Protein AF-A0ABD0QLS8-F1 (afdb_monomer_lite)

Foldseek 3Di:
DLVCFLVDFEDADDCPPDQAAPPPRHGADPPQWDWDAARRHNGTHTCLQFVAWFQRVHVVRDTDTHGQVSCCSRVVDRPPVVSVPPPPPPDPDPVNVVLVVLVVFFPDWAWDWDDDPPPPDDTAIWTWTQGNVHNPDIDTHHDDD

pLDDT: mean 77.24, std 15.36, range [43.47, 95.56]

Structure (mmCIF, N/CA/C/O backbone):
data_AF-A0ABD0QLS8-F1
#
_entry.id   AF-A0ABD0QLS8-F1
#
loop_
_atom_site.group_PDB
_atom_site.id
_atom_site.type_symbol
_atom_site.label_atom_id
_atom_site.label_alt_id
_atom_site.label_comp_id
_atom_site.label_asym_id
_atom_site.label_entity_id
_atom_site.label_seq_id
_atom_site.pdbx_PDB_ins_code
_atom_site.Cartn_x
_atom_site.Cartn_y
_atom_site.Cartn_z
_atom_site.occupancy
_atom_site.B_iso_or_equiv
_atom_site.auth_seq_id
_atom_site.auth_comp_id
_atom_site.auth_asym_id
_atom_site.auth_atom_id
_atom_site.pdbx_PDB_model_num
ATOM 1 N N . ASN A 1 1 ? -6.078 -0.208 -13.568 1.00 48.59 1 ASN A N 1
ATOM 2 C CA . ASN A 1 1 ? -5.404 -0.975 -14.639 1.00 48.59 1 ASN A CA 1
ATOM 3 C C . ASN A 1 1 ? -4.054 -1.492 -14.182 1.00 48.59 1 ASN A C 1
ATOM 5 O O . ASN A 1 1 ? -3.124 -0.711 -14.052 1.00 48.59 1 ASN A O 1
ATOM 9 N N . CYS A 1 2 ? -3.952 -2.801 -13.942 1.00 51.22 2 CYS A N 1
ATOM 10 C CA . CYS A 1 2 ? -2.703 -3.487 -13.583 1.00 51.22 2 CYS A CA 1
ATOM 11 C C . CYS A 1 2 ? -1.704 -3.563 -14.769 1.00 51.22 2 CYS A C 1
ATOM 13 O O . CYS A 1 2 ? -0.502 -3.694 -14.575 1.00 51.22 2 CYS A O 1
ATOM 15 N N . THR A 1 3 ? -2.194 -3.402 -16.005 1.00 57.97 3 THR A N 1
ATOM 16 C CA . THR A 1 3 ? -1.476 -3.645 -17.273 1.00 57.97 3 THR A CA 1
ATOM 17 C C . THR A 1 3 ? -0.368 -2.635 -17.624 1.00 57.97 3 THR A C 1
ATOM 19 O O . THR A 1 3 ? 0.498 -2.934 -18.451 1.00 57.97 3 THR A O 1
ATOM 22 N N . GLU A 1 4 ? -0.366 -1.464 -16.978 1.00 76.69 4 GLU A N 1
ATOM 23 C CA . GLU A 1 4 ? 0.562 -0.346 -17.250 1.00 76.69 4 GLU A CA 1
ATOM 24 C C . GLU A 1 4 ? 1.631 -0.152 -16.159 1.00 76.69 4 GLU A C 1
ATOM 26 O O . GLU A 1 4 ? 2.453 0.767 -16.233 1.00 76.69 4 GLU A O 1
ATOM 31 N N . LEU A 1 5 ? 1.636 -1.002 -15.128 1.00 84.94 5 LEU A N 1
ATOM 32 C CA . LEU A 1 5 ? 2.524 -0.840 -13.983 1.00 84.94 5 LEU A CA 1
ATOM 33 C C . LEU A 1 5 ? 3.997 -0.909 -14.419 1.00 84.94 5 LEU A C 1
ATOM 35 O O . LEU A 1 5 ? 4.422 -1.850 -15.081 1.00 84.94 5 LEU A O 1
ATOM 39 N N . GLY A 1 6 ? 4.779 0.118 -14.080 1.00 82.06 6 GLY A N 1
ATOM 40 C CA . GLY A 1 6 ? 6.190 0.219 -14.468 1.00 82.06 6 GLY A CA 1
ATOM 41 C C . GLY A 1 6 ? 6.450 0.586 -15.935 1.00 82.06 6 GLY A C 1
ATOM 42 O O . GLY A 1 6 ? 7.597 0.882 -16.265 1.00 82.06 6 GLY A O 1
ATOM 43 N N . LYS A 1 7 ? 5.425 0.660 -16.796 1.00 85.44 7 LYS A N 1
ATOM 44 C CA . LYS A 1 7 ? 5.539 1.128 -18.194 1.00 85.44 7 LYS A CA 1
ATOM 45 C C . LYS A 1 7 ? 5.302 2.627 -18.356 1.00 85.44 7 LYS A C 1
ATOM 47 O O . LYS A 1 7 ? 5.755 3.208 -19.337 1.00 85.44 7 LYS A O 1
ATOM 52 N N . ARG A 1 8 ? 4.629 3.263 -17.393 1.00 87.00 8 ARG A N 1
ATOM 53 C CA . ARG A 1 8 ? 4.405 4.716 -17.332 1.00 87.00 8 ARG A CA 1
ATOM 54 C C . ARG A 1 8 ? 4.568 5.229 -15.905 1.00 87.00 8 ARG A C 1
ATOM 56 O O . ARG A 1 8 ? 4.332 4.490 -14.949 1.00 87.00 8 ARG A O 1
ATOM 63 N N . ALA A 1 9 ? 4.953 6.497 -15.770 1.00 85.56 9 ALA A N 1
ATOM 64 C CA . ALA A 1 9 ? 5.012 7.154 -14.471 1.00 85.56 9 ALA A CA 1
ATOM 65 C C . ALA A 1 9 ? 3.589 7.337 -13.909 1.00 85.56 9 ALA A C 1
ATOM 67 O O . ALA A 1 9 ? 2.731 7.870 -14.617 1.00 85.56 9 ALA A O 1
ATOM 68 N N . PRO A 1 10 ? 3.314 6.928 -12.658 1.00 86.50 10 PRO A N 1
ATOM 69 C CA . PRO A 1 10 ? 2.027 7.190 -12.030 1.00 86.50 10 PRO A CA 1
ATOM 70 C C . PRO A 1 10 ? 1.902 8.673 -11.673 1.00 86.50 10 PRO A C 1
ATOM 72 O O . PRO A 1 10 ? 2.896 9.327 -11.345 1.00 86.50 10 PRO A O 1
ATOM 75 N N . THR A 1 11 ? 0.675 9.190 -11.648 1.00 79.19 11 THR A N 1
ATOM 76 C CA . THR A 1 11 ? 0.393 10.486 -11.023 1.00 79.19 11 THR A CA 1
ATOM 77 C C . THR A 1 11 ? 0.637 10.358 -9.515 1.00 79.19 11 THR A C 1
ATOM 79 O O . THR A 1 11 ? -0.031 9.549 -8.867 1.00 79.19 11 THR A O 1
ATOM 82 N N . PRO A 1 12 ? 1.594 11.098 -8.924 1.00 70.00 12 PRO A N 1
ATOM 83 C CA . PRO A 1 12 ? 1.874 10.979 -7.499 1.00 70.00 12 PRO A CA 1
ATOM 84 C C . PRO A 1 12 ? 0.672 11.427 -6.665 1.00 70.00 12 PRO A C 1
ATOM 86 O O . PRO A 1 12 ? 0.123 12.508 -6.891 1.00 70.00 12 PRO A O 1
ATOM 89 N N . ILE A 1 13 ? 0.291 10.624 -5.671 1.00 77.06 13 ILE A N 1
ATOM 90 C CA . ILE A 1 13 ? -0.723 11.030 -4.695 1.00 77.06 13 ILE A CA 1
ATOM 91 C C . ILE A 1 13 ? -0.101 12.083 -3.769 1.00 77.06 13 ILE A C 1
ATOM 93 O O . ILE A 1 13 ? 1.020 11.918 -3.272 1.00 77.06 13 ILE A O 1
ATOM 97 N N . ARG A 1 14 ? -0.824 13.187 -3.547 1.00 74.00 14 ARG A N 1
ATOM 98 C CA . ARG A 1 14 ? -0.372 14.295 -2.695 1.00 74.00 14 ARG A CA 1
ATOM 99 C C . ARG A 1 14 ? -0.237 13.814 -1.246 1.00 74.00 14 ARG A C 1
ATOM 101 O O . ARG A 1 14 ? -1.205 13.380 -0.637 1.00 74.00 14 ARG A O 1
ATOM 108 N N . GLU A 1 15 ? 0.963 13.918 -0.675 1.00 66.56 15 GLU A N 1
ATOM 109 C CA . GLU A 1 15 ? 1.272 13.347 0.649 1.00 66.56 15 GLU A CA 1
ATOM 110 C C . GLU A 1 15 ? 0.562 14.022 1.823 1.00 66.56 15 GLU A C 1
ATOM 112 O O . GLU A 1 15 ? 0.358 13.381 2.853 1.00 66.56 15 GLU A O 1
ATOM 117 N N . LYS A 1 16 ? 0.235 15.315 1.702 1.00 63.06 16 LYS A N 1
ATOM 118 C CA . LYS A 1 16 ? -0.212 16.139 2.838 1.00 63.06 16 LYS A CA 1
ATOM 119 C C . LYS A 1 16 ? -1.547 15.677 3.429 1.00 63.06 16 LYS A C 1
ATOM 121 O O . LYS A 1 16 ? -1.777 15.890 4.612 1.00 63.06 16 LYS A O 1
ATOM 126 N N . GLU A 1 17 ? -2.372 15.002 2.636 1.00 67.56 17 GLU A N 1
ATOM 127 C CA . GLU A 1 17 ? -3.676 14.470 3.051 1.00 67.56 17 GLU A CA 1
ATOM 128 C C . GLU A 1 17 ? -3.598 12.999 3.491 1.00 67.56 17 GLU A C 1
ATOM 130 O O . GLU A 1 17 ? -4.531 12.476 4.096 1.00 67.56 17 GLU A O 1
ATOM 135 N N . VAL A 1 18 ? -2.472 12.317 3.240 1.00 80.44 18 VAL A N 1
ATOM 136 C CA . VAL A 1 18 ? -2.333 10.890 3.540 1.00 80.44 18 VAL A CA 1
ATOM 137 C C . VAL A 1 18 ? -1.750 10.696 4.940 1.00 80.44 18 VAL A C 1
ATOM 139 O O . VAL A 1 18 ? -0.553 10.879 5.200 1.00 80.44 18 VAL A O 1
ATOM 142 N N . THR A 1 19 ? -2.623 10.320 5.870 1.00 85.94 19 THR A N 1
ATOM 143 C CA . THR A 1 19 ? -2.297 10.098 7.287 1.00 85.94 19 THR A CA 1
ATOM 144 C C . THR A 1 19 ? -1.896 8.655 7.591 1.00 85.94 19 THR A C 1
ATOM 146 O O . THR A 1 19 ? -1.127 8.427 8.525 1.00 85.94 19 THR A O 1
ATOM 149 N N . LEU A 1 20 ? -2.339 7.694 6.774 1.00 86.44 20 LEU A N 1
ATOM 150 C CA . LEU A 1 20 ? -2.100 6.260 6.952 1.00 86.44 20 LEU A CA 1
ATOM 151 C C . LEU A 1 20 ? -1.298 5.671 5.791 1.00 86.44 20 LEU A C 1
ATOM 153 O O . LEU A 1 20 ? -1.457 6.068 4.637 1.00 86.44 20 LEU A O 1
ATOM 157 N N . CYS A 1 21 ? -0.461 4.677 6.083 1.00 86.75 21 CYS A N 1
ATOM 158 C CA . CYS A 1 21 ? 0.194 3.883 5.053 1.00 86.75 21 CYS A CA 1
ATOM 159 C C . CYS A 1 21 ? -0.858 3.169 4.199 1.00 86.75 21 CYS A C 1
ATOM 161 O O . CYS A 1 21 ? -1.593 2.327 4.704 1.00 86.75 21 CYS A O 1
ATOM 163 N N . MET A 1 22 ? -0.856 3.401 2.886 1.00 87.12 22 MET A N 1
ATOM 164 C CA . MET A 1 22 ? -1.815 2.791 1.952 1.00 87.12 22 MET A CA 1
ATOM 165 C C . MET A 1 22 ? -1.604 1.274 1.742 1.00 87.12 22 MET A C 1
ATOM 167 O O . MET A 1 22 ? -2.213 0.681 0.856 1.00 87.12 22 MET A O 1
ATOM 171 N N . LYS A 1 23 ? -0.721 0.644 2.534 1.00 87.12 23 LYS A N 1
ATOM 172 C CA . LYS A 1 23 ? -0.499 -0.809 2.583 1.00 87.12 23 LYS A CA 1
ATOM 173 C C . LYS A 1 23 ? -0.850 -1.416 3.933 1.00 87.12 23 LYS A C 1
ATOM 175 O O . LYS A 1 23 ? -1.772 -2.214 4.002 1.00 87.12 23 LYS A O 1
ATOM 180 N N . C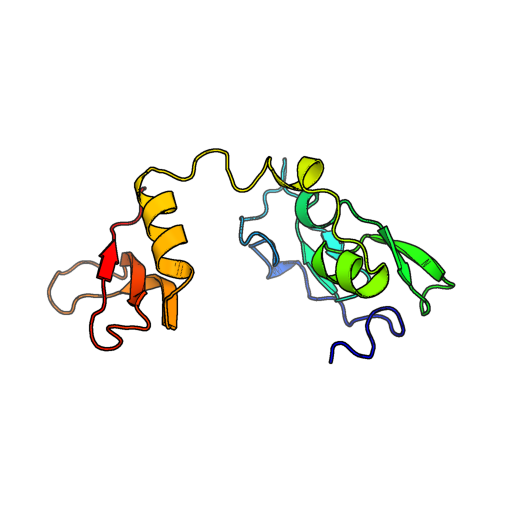YS A 1 24 ? -0.148 -1.042 5.000 1.00 83.00 24 CYS A N 1
ATOM 181 C CA . CYS A 1 24 ? -0.406 -1.607 6.328 1.00 83.00 24 CYS A CA 1
ATOM 182 C C . CYS A 1 24 ? -1.483 -0.865 7.132 1.00 83.00 24 CYS A C 1
ATOM 184 O O . CYS A 1 24 ? -1.762 -1.274 8.251 1.00 83.00 24 CYS A O 1
ATOM 186 N N . GLN A 1 25 ? -2.043 0.235 6.612 1.00 86.25 25 GLN A N 1
ATOM 187 C CA . GLN A 1 25 ? -3.031 1.094 7.287 1.00 86.25 25 GLN A CA 1
ATOM 188 C C . GLN A 1 25 ? -2.557 1.709 8.615 1.00 86.25 25 GLN A C 1
ATOM 190 O O . GLN A 1 25 ? -3.317 2.386 9.302 1.00 86.25 25 GLN A O 1
ATOM 195 N N . GLU A 1 26 ? -1.283 1.547 8.974 1.00 83.06 26 GLU A N 1
ATOM 196 C CA . GLU A 1 26 ? -0.730 2.172 10.168 1.00 83.06 26 GLU A CA 1
ATOM 197 C C . GLU A 1 26 ? -0.474 3.673 9.936 1.00 83.06 26 GLU A C 1
ATOM 199 O O . GLU A 1 26 ? -0.011 4.054 8.851 1.00 83.06 26 GLU A O 1
ATOM 204 N N . PRO A 1 27 ? -0.694 4.528 10.950 1.00 86.19 27 PRO A N 1
ATOM 205 C CA . PRO A 1 27 ? -0.468 5.962 10.833 1.00 86.19 27 PRO A CA 1
ATOM 206 C C . PRO A 1 27 ? 1.009 6.288 1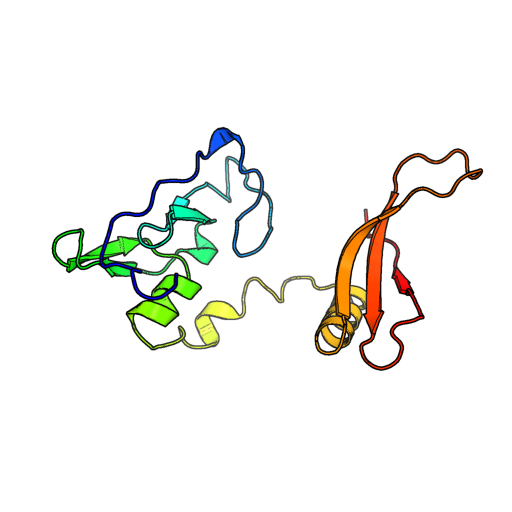0.628 1.00 86.19 27 PRO A C 1
ATOM 208 O O . PRO A 1 27 ? 1.895 5.675 11.231 1.00 86.19 27 PRO A O 1
ATOM 211 N N . PHE A 1 28 ? 1.277 7.283 9.788 1.00 87.44 28 PHE A N 1
ATOM 212 C CA . PHE A 1 28 ? 2.609 7.864 9.673 1.00 87.44 28 PHE A CA 1
ATOM 213 C C . PHE A 1 28 ? 2.950 8.679 10.924 1.00 87.44 28 PHE A C 1
ATOM 215 O O . PHE A 1 28 ? 2.084 9.287 11.547 1.00 87.44 28 PHE A O 1
ATOM 222 N N . ASN A 1 29 ? 4.234 8.737 11.266 1.00 85.69 29 ASN A N 1
ATOM 223 C CA . ASN A 1 29 ? 4.752 9.657 12.273 1.00 85.69 29 ASN A CA 1
ATOM 224 C C . ASN A 1 29 ? 6.102 10.223 11.802 1.00 85.69 29 ASN A C 1
ATOM 226 O O . ASN A 1 29 ? 6.821 9.594 11.025 1.00 85.69 29 ASN A O 1
ATOM 230 N N . SER A 1 30 ? 6.449 11.427 12.250 1.00 79.00 30 SER A N 1
ATOM 231 C CA . SER A 1 30 ? 7.633 12.154 11.769 1.00 79.00 30 SER A CA 1
ATOM 232 C C . SER A 1 30 ? 8.970 11.496 12.144 1.00 79.00 30 SER A C 1
ATOM 234 O O . SER A 1 30 ? 9.988 11.783 11.511 1.00 79.00 30 SER A O 1
ATOM 236 N N . ILE A 1 31 ? 8.975 10.591 13.127 1.00 78.38 31 ILE A N 1
ATOM 237 C CA . ILE A 1 31 ? 10.193 10.048 13.739 1.00 78.38 31 ILE A CA 1
ATOM 238 C C . ILE A 1 31 ? 10.552 8.681 13.144 1.00 78.38 31 ILE A C 1
ATOM 240 O O . ILE A 1 31 ? 11.602 8.530 12.525 1.00 78.38 31 ILE A O 1
ATOM 244 N N . THR A 1 32 ? 9.682 7.685 13.301 1.00 78.88 32 THR A N 1
ATOM 245 C CA . THR A 1 32 ? 9.953 6.271 12.993 1.00 78.88 32 THR A CA 1
ATOM 246 C C . THR A 1 32 ? 9.237 5.761 11.747 1.00 78.88 32 THR A C 1
ATOM 248 O O . THR A 1 32 ? 9.654 4.756 11.171 1.00 78.88 32 THR A O 1
ATOM 251 N N . LYS A 1 33 ? 8.171 6.433 11.294 1.00 85.75 33 LYS A N 1
ATOM 252 C CA . LYS A 1 33 ? 7.344 5.974 10.168 1.00 85.75 33 LYS A CA 1
ATOM 253 C C . LYS A 1 33 ? 7.091 7.110 9.181 1.00 85.75 33 LYS A C 1
ATOM 255 O O . LYS A 1 33 ? 5.991 7.652 9.105 1.00 85.75 33 LYS A O 1
ATOM 260 N N . ARG A 1 34 ? 8.142 7.458 8.430 1.00 89.75 34 ARG A N 1
ATOM 261 C CA . ARG A 1 34 ? 8.117 8.479 7.372 1.00 89.75 34 ARG A CA 1
ATOM 262 C C . ARG A 1 34 ? 7.329 8.003 6.143 1.00 89.75 34 ARG A C 1
ATOM 264 O O . ARG A 1 34 ? 7.162 6.801 5.922 1.00 89.75 34 ARG A O 1
ATOM 271 N N . ARG A 1 35 ? 6.850 8.969 5.355 1.00 92.00 35 ARG A N 1
ATOM 272 C CA . ARG A 1 35 ? 6.147 8.746 4.084 1.00 92.00 35 ARG A CA 1
ATOM 273 C C . ARG A 1 35 ? 7.142 8.473 2.961 1.00 92.00 35 ARG A C 1
ATOM 275 O O . ARG A 1 35 ? 8.208 9.083 2.903 1.00 92.00 35 ARG A O 1
ATOM 282 N N . HIS A 1 36 ? 6.773 7.557 2.076 1.00 93.38 36 HIS A N 1
ATOM 283 C CA . HIS A 1 36 ? 7.491 7.264 0.845 1.00 93.38 36 HIS A CA 1
ATOM 284 C C . HIS A 1 36 ? 6.497 7.021 -0.282 1.00 93.38 36 HIS A C 1
ATOM 286 O O . HIS A 1 36 ? 5.456 6.408 -0.059 1.00 93.38 36 HIS A O 1
ATOM 292 N N . HIS A 1 37 ? 6.838 7.400 -1.509 1.00 93.00 37 HIS A N 1
ATOM 293 C CA . HIS A 1 37 ? 6.047 7.005 -2.672 1.00 93.00 37 HIS A CA 1
ATOM 294 C C . HIS A 1 37 ? 6.540 5.700 -3.271 1.00 93.00 37 HIS A C 1
ATOM 296 O O . HIS A 1 37 ? 7.738 5.497 -3.491 1.00 93.00 37 HIS A O 1
ATOM 302 N N . CYS A 1 38 ? 5.594 4.839 -3.626 1.00 94.25 38 CYS A N 1
ATOM 303 C CA . CYS A 1 38 ? 5.859 3.786 -4.587 1.00 94.25 38 CYS A CA 1
ATOM 304 C C . CYS A 1 38 ? 6.012 4.407 -5.977 1.00 94.25 38 CYS A C 1
ATOM 306 O O . CYS A 1 38 ? 5.077 5.006 -6.505 1.00 94.25 38 CYS A O 1
ATOM 308 N N . LYS A 1 39 ? 7.170 4.213 -6.607 1.00 93.94 39 LYS A N 1
ATOM 309 C CA . LYS A 1 39 ? 7.452 4.778 -7.928 1.00 93.94 39 LYS A CA 1
ATOM 310 C C . LYS A 1 39 ? 6.652 4.096 -9.050 1.00 93.94 39 LYS A C 1
ATOM 312 O O . LYS A 1 39 ? 6.448 4.696 -10.089 1.00 93.94 39 LYS A O 1
ATOM 317 N N . ALA A 1 40 ? 6.129 2.890 -8.820 1.00 92.75 40 ALA A N 1
ATOM 318 C CA . ALA A 1 40 ? 5.300 2.175 -9.790 1.00 92.75 40 ALA A CA 1
ATOM 319 C C . ALA A 1 40 ? 3.813 2.576 -9.751 1.00 92.75 40 ALA A C 1
ATOM 321 O O . ALA A 1 40 ? 3.219 2.772 -10.804 1.00 92.75 40 ALA A O 1
ATOM 322 N N . CYS A 1 41 ? 3.208 2.712 -8.562 1.00 90.88 41 CYS A N 1
ATOM 323 C CA . CYS A 1 41 ? 1.765 2.981 -8.423 1.00 90.88 41 CYS A CA 1
ATOM 324 C C . CYS A 1 41 ? 1.406 4.337 -7.796 1.00 90.88 41 CYS A C 1
ATOM 326 O O . CYS A 1 41 ? 0.228 4.658 -7.710 1.00 90.88 41 CYS A O 1
ATOM 328 N N . GLY A 1 42 ? 2.374 5.119 -7.311 1.00 90.12 42 GLY A N 1
ATOM 329 C CA . GLY A 1 42 ? 2.142 6.457 -6.750 1.00 90.12 42 GLY A CA 1
ATOM 330 C C . GLY A 1 42 ? 1.592 6.497 -5.318 1.00 90.12 42 GLY A C 1
ATOM 331 O O . GLY A 1 42 ? 1.529 7.580 -4.738 1.00 90.12 42 GLY A O 1
ATOM 332 N N . HIS A 1 43 ? 1.238 5.351 -4.725 1.00 90.88 43 HIS A N 1
ATOM 333 C CA . HIS A 1 43 ? 0.742 5.268 -3.346 1.00 90.88 43 HIS A CA 1
ATOM 334 C C . HIS A 1 43 ? 1.777 5.740 -2.319 1.00 90.88 43 HIS A C 1
ATOM 336 O O . HIS A 1 43 ? 2.978 5.487 -2.470 1.00 90.88 43 HIS A O 1
ATOM 342 N N . VAL A 1 44 ? 1.281 6.347 -1.238 1.00 91.75 44 VAL A N 1
ATOM 343 C CA . VAL A 1 44 ? 2.077 6.743 -0.073 1.00 91.75 44 VAL A CA 1
ATOM 344 C C . VAL A 1 44 ? 2.141 5.575 0.913 1.00 91.75 44 VAL A C 1
ATOM 346 O O . VAL A 1 44 ? 1.129 5.086 1.415 1.00 91.75 44 VAL A O 1
ATOM 349 N N . VAL A 1 45 ? 3.350 5.106 1.187 1.00 93.88 45 VAL A N 1
ATOM 350 C CA . VAL A 1 45 ? 3.646 3.882 1.935 1.00 93.88 45 VAL A CA 1
ATOM 351 C C . VAL A 1 45 ? 4.758 4.121 2.952 1.00 93.88 45 VAL A C 1
ATOM 353 O O . VAL A 1 45 ? 5.556 5.046 2.818 1.00 93.88 45 VAL A O 1
ATOM 356 N N . CYS A 1 46 ? 4.813 3.300 4.001 1.00 94.00 46 CYS A N 1
ATOM 357 C CA . CYS A 1 46 ? 5.892 3.355 4.985 1.00 94.00 46 CYS A CA 1
ATOM 358 C C . CYS A 1 46 ? 7.150 2.628 4.492 1.00 94.00 46 CYS A C 1
ATOM 360 O O . CYS A 1 46 ? 7.121 1.909 3.487 1.00 94.00 46 CYS A O 1
ATOM 362 N N . GLY A 1 47 ? 8.260 2.815 5.216 1.00 93.25 47 GLY A N 1
ATOM 363 C CA . GLY A 1 47 ? 9.545 2.194 4.888 1.00 93.25 47 GLY A CA 1
ATOM 364 C C . GLY A 1 47 ? 9.415 0.680 4.747 1.00 93.25 47 GLY A C 1
ATOM 365 O O . GLY A 1 47 ? 9.721 0.163 3.680 1.00 93.25 47 GLY A O 1
ATOM 366 N N . LYS A 1 48 ? 8.823 0.022 5.753 1.00 92.31 48 LYS A N 1
ATOM 367 C CA . LYS A 1 48 ? 8.578 -1.432 5.796 1.00 92.31 48 LYS A CA 1
ATOM 368 C C . LYS A 1 48 ? 7.758 -1.952 4.610 1.00 92.31 48 LYS A C 1
ATOM 370 O O . LYS A 1 48 ? 8.065 -2.979 4.026 1.00 92.31 48 LYS A O 1
ATOM 375 N N . CYS A 1 49 ? 6.713 -1.227 4.208 1.00 93.44 49 CYS A N 1
ATOM 376 C CA . CYS A 1 49 ? 5.874 -1.630 3.074 1.00 93.44 49 CYS A CA 1
ATOM 377 C C . CYS A 1 49 ? 6.526 -1.375 1.706 1.00 93.44 49 CYS A C 1
ATOM 379 O O . CYS A 1 49 ? 5.924 -1.697 0.681 1.00 93.44 49 CYS A O 1
ATOM 381 N N . SER A 1 50 ? 7.710 -0.756 1.674 1.00 94.88 50 SER A N 1
ATOM 382 C CA . SER A 1 50 ? 8.405 -0.345 0.454 1.00 94.88 50 SER A CA 1
ATOM 383 C C . SER A 1 50 ? 9.912 -0.588 0.498 1.00 94.88 50 SER A C 1
ATOM 385 O O . SER A 1 50 ? 10.675 0.149 -0.124 1.00 94.88 50 SER A O 1
ATOM 387 N N . GLU A 1 51 ? 10.362 -1.610 1.225 1.00 94.00 51 GLU A N 1
ATOM 388 C CA . GLU A 1 51 ? 11.784 -1.996 1.303 1.00 94.00 51 GLU A CA 1
ATOM 389 C C . GLU A 1 51 ? 12.318 -2.540 -0.032 1.00 94.00 51 GLU A C 1
ATOM 391 O O . GLU A 1 51 ? 13.523 -2.689 -0.227 1.00 94.00 51 GLU A O 1
ATOM 396 N N . PHE A 1 52 ? 11.422 -2.775 -0.985 1.00 92.81 52 PHE A N 1
ATOM 397 C CA . PHE A 1 52 ? 11.703 -3.418 -2.253 1.00 92.81 52 PHE A CA 1
ATOM 398 C C . PHE A 1 52 ? 12.066 -2.421 -3.352 1.00 92.81 52 PHE A C 1
ATOM 400 O O . PHE A 1 52 ? 11.595 -1.275 -3.390 1.00 92.81 52 PHE A O 1
ATOM 407 N N . ARG A 1 53 ? 12.878 -2.887 -4.304 1.00 94.38 53 ARG A N 1
ATOM 408 C CA . ARG A 1 53 ? 13.198 -2.140 -5.521 1.00 94.38 53 ARG A CA 1
ATOM 409 C C . ARG A 1 53 ? 12.928 -2.983 -6.755 1.00 94.38 53 ARG A C 1
ATOM 411 O O . ARG A 1 53 ? 13.448 -4.085 -6.858 1.00 94.38 53 ARG A O 1
ATOM 418 N N . ALA A 1 54 ? 12.163 -2.445 -7.696 1.00 93.62 54 ALA A N 1
ATOM 419 C CA . ALA A 1 54 ? 11.900 -3.072 -8.988 1.00 93.62 54 ALA A CA 1
ATOM 420 C C . ALA A 1 54 ? 12.391 -2.164 -10.115 1.00 93.62 54 ALA A C 1
ATOM 422 O O . ALA A 1 54 ? 12.448 -0.940 -9.960 1.00 93.62 54 ALA A O 1
ATOM 423 N N . ARG A 1 55 ? 12.765 -2.764 -11.246 1.00 93.50 55 ARG A N 1
ATOM 424 C CA . ARG A 1 55 ? 13.121 -2.001 -12.443 1.00 93.50 55 ARG A CA 1
ATOM 425 C C . ARG A 1 55 ? 11.850 -1.501 -13.121 1.00 93.50 55 ARG A C 1
ATOM 427 O O . ARG A 1 55 ? 10.909 -2.269 -13.297 1.00 93.50 55 ARG A O 1
ATOM 434 N N . LEU A 1 56 ? 11.815 -0.215 -13.459 1.00 93.81 56 LEU A N 1
ATOM 435 C CA . LEU A 1 56 ? 10.668 0.412 -14.120 1.00 93.81 56 LEU A CA 1
ATOM 436 C C . LEU A 1 56 ? 11.069 0.809 -15.535 1.00 93.81 56 LEU A C 1
ATOM 438 O O . LEU A 1 56 ? 12.023 1.563 -15.717 1.00 93.81 56 LEU A O 1
ATOM 442 N N . LEU A 1 57 ? 10.336 0.307 -16.524 1.00 91.75 57 LEU A N 1
ATOM 443 C CA . LEU A 1 57 ? 10.621 0.517 -17.940 1.00 91.75 57 LEU A CA 1
ATOM 444 C C . LEU A 1 57 ? 10.589 2.005 -18.309 1.00 91.75 57 LEU A C 1
ATOM 446 O O . LEU A 1 57 ? 11.475 2.473 -19.016 1.00 91.75 57 LEU A O 1
ATOM 450 N N . TYR A 1 58 ? 9.631 2.760 -17.764 1.00 93.00 58 TYR A N 1
ATOM 451 C CA . TYR A 1 58 ? 9.509 4.197 -18.041 1.00 93.00 58 TYR A CA 1
ATOM 452 C C . TYR A 1 58 ? 10.669 5.038 -17.488 1.00 93.00 58 TYR A C 1
ATOM 454 O O . TYR A 1 58 ? 10.865 6.167 -17.925 1.00 93.00 58 TYR A O 1
ATOM 462 N N . ASP A 1 59 ? 11.406 4.516 -16.504 1.00 92.81 59 ASP A N 1
ATOM 463 C CA . ASP A 1 59 ? 12.525 5.200 -15.849 1.00 92.81 59 ASP A CA 1
ATOM 464 C C . ASP A 1 59 ? 13.850 4.536 -16.239 1.00 92.81 59 ASP A C 1
ATOM 466 O O . ASP A 1 59 ? 14.672 4.193 -15.389 1.00 92.81 59 ASP A O 1
ATOM 470 N N . ASN A 1 60 ? 14.028 4.271 -17.538 1.00 92.88 60 ASN A N 1
ATOM 471 C CA . ASN A 1 60 ? 15.237 3.666 -18.110 1.00 92.88 60 ASN A CA 1
ATOM 472 C C . ASN A 1 60 ? 15.642 2.345 -17.434 1.00 92.88 60 ASN A C 1
ATOM 474 O O . ASN A 1 60 ? 16.823 2.067 -17.222 1.00 92.88 60 ASN A O 1
ATOM 478 N N . ASN A 1 61 ? 14.655 1.534 -17.040 1.00 90.25 61 ASN A N 1
ATOM 479 C CA . ASN A 1 61 ? 14.864 0.257 -16.358 1.00 90.25 61 ASN A CA 1
ATOM 480 C C . ASN A 1 61 ? 15.678 0.376 -15.045 1.00 90.25 61 ASN A C 1
ATOM 482 O O . ASN A 1 61 ? 16.326 -0.581 -14.590 1.00 90.25 61 ASN A O 1
ATOM 486 N N . ARG A 1 62 ? 15.652 1.561 -14.418 1.00 93.31 62 ARG A N 1
ATOM 487 C CA . ARG A 1 62 ? 16.322 1.848 -13.148 1.00 93.31 62 ARG A CA 1
ATOM 488 C C . ARG A 1 62 ? 15.591 1.175 -11.989 1.00 93.31 62 ARG A C 1
ATOM 490 O O . ARG A 1 62 ? 14.359 1.133 -11.947 1.00 93.31 62 ARG A O 1
ATOM 497 N N . ALA A 1 63 ? 16.358 0.670 -11.021 1.00 94.50 63 ALA A N 1
ATOM 498 C CA . ALA A 1 63 ? 15.829 0.067 -9.800 1.00 94.50 63 ALA A CA 1
ATOM 499 C C . ALA A 1 63 ? 15.259 1.135 -8.849 1.00 94.50 63 ALA A C 1
ATOM 501 O O . ALA A 1 63 ? 15.990 1.872 -8.176 1.00 94.50 63 ALA A O 1
ATOM 502 N N . ASN A 1 64 ? 13.934 1.185 -8.762 1.00 95.56 64 ASN A N 1
ATOM 503 C CA . ASN A 1 64 ? 13.182 2.194 -8.030 1.00 95.56 64 ASN A CA 1
ATOM 504 C C . ASN A 1 64 ? 12.443 1.605 -6.831 1.00 95.56 64 ASN A C 1
ATOM 506 O O . ASN A 1 64 ? 12.010 0.457 -6.873 1.00 95.56 64 ASN A O 1
ATOM 510 N N . ARG A 1 65 ? 12.259 2.415 -5.778 1.00 95.56 65 ARG A N 1
ATOM 511 C CA . ARG A 1 65 ? 11.470 2.034 -4.597 1.00 95.56 65 ARG A CA 1
ATOM 512 C C . ARG A 1 65 ? 10.041 1.707 -5.017 1.00 95.56 65 ARG A C 1
ATOM 514 O O . ARG A 1 65 ? 9.350 2.549 -5.598 1.00 95.56 65 ARG A O 1
ATOM 521 N N . VAL A 1 66 ? 9.578 0.516 -4.663 1.00 95.25 66 VAL A N 1
ATOM 522 C CA . VAL A 1 66 ? 8.207 0.077 -4.920 1.00 95.25 66 VAL A CA 1
ATOM 523 C C . VAL A 1 66 ? 7.592 -0.539 -3.667 1.00 95.25 66 VAL A C 1
ATOM 525 O O . VAL A 1 66 ? 8.307 -1.002 -2.784 1.00 95.25 66 VAL A O 1
ATOM 528 N N . CYS A 1 67 ? 6.263 -0.505 -3.558 1.00 94.06 67 CYS A N 1
ATOM 529 C CA . CYS A 1 67 ? 5.578 -1.229 -2.495 1.00 94.06 67 CYS A CA 1
ATOM 530 C C . CYS A 1 67 ? 5.608 -2.737 -2.774 1.00 94.06 67 CYS A C 1
ATOM 532 O O . CYS A 1 67 ? 5.872 -3.152 -3.905 1.00 94.06 67 CYS A O 1
ATOM 534 N N . ILE A 1 68 ? 5.315 -3.538 -1.753 1.00 88.88 68 ILE A N 1
ATOM 535 C CA . ILE A 1 68 ? 5.356 -5.000 -1.850 1.00 88.88 68 ILE A CA 1
ATOM 536 C C . ILE A 1 68 ? 4.493 -5.572 -2.984 1.00 88.88 68 ILE A C 1
ATOM 538 O O . ILE A 1 68 ? 4.967 -6.411 -3.746 1.00 88.88 68 ILE A O 1
ATOM 542 N N . ASP A 1 69 ? 3.272 -5.070 -3.168 1.00 90.19 69 ASP A N 1
ATOM 543 C CA . ASP A 1 69 ? 2.379 -5.533 -4.233 1.00 90.19 69 ASP A CA 1
ATOM 544 C C . ASP A 1 69 ? 2.985 -5.251 -5.608 1.00 90.19 69 ASP A C 1
ATOM 546 O O . ASP A 1 69 ? 3.048 -6.134 -6.453 1.00 90.19 69 ASP A O 1
ATOM 550 N N . CYS A 1 70 ? 3.507 -4.036 -5.817 1.00 90.75 70 CYS A N 1
ATOM 551 C CA . CYS A 1 70 ? 4.137 -3.667 -7.084 1.00 90.75 70 CYS A CA 1
ATOM 552 C C . CYS A 1 70 ? 5.406 -4.472 -7.348 1.00 90.75 70 CYS A C 1
ATOM 554 O O . CYS A 1 70 ? 5.668 -4.828 -8.490 1.00 90.75 70 CYS A O 1
ATOM 556 N N . TYR A 1 71 ? 6.193 -4.757 -6.310 1.00 92.94 71 TYR A N 1
ATOM 557 C CA . TYR A 1 71 ? 7.347 -5.636 -6.438 1.00 92.94 71 TYR A CA 1
ATOM 558 C C . TYR A 1 71 ? 6.922 -7.037 -6.884 1.00 92.94 71 TYR A C 1
ATOM 560 O O . TYR A 1 71 ? 7.463 -7.555 -7.855 1.00 92.94 71 TYR A O 1
ATOM 568 N N . THR A 1 72 ? 5.903 -7.601 -6.235 1.00 89.44 72 THR A N 1
ATOM 569 C CA . THR A 1 72 ? 5.376 -8.936 -6.545 1.00 89.44 72 THR A CA 1
ATOM 570 C C . THR A 1 72 ? 4.830 -8.999 -7.972 1.00 89.44 72 THR A C 1
ATOM 572 O O . THR A 1 72 ? 5.164 -9.921 -8.707 1.00 89.44 72 THR A O 1
ATOM 575 N N . THR A 1 73 ? 4.079 -7.984 -8.415 1.00 89.06 73 THR A N 1
ATOM 576 C CA . THR A 1 73 ? 3.582 -7.894 -9.798 1.00 89.06 73 THR A CA 1
ATOM 577 C C . THR A 1 73 ? 4.706 -7.759 -10.828 1.00 89.06 73 THR A C 1
ATOM 579 O O . THR A 1 73 ? 4.624 -8.359 -11.893 1.00 89.06 73 THR A O 1
ATOM 582 N N . LEU A 1 74 ? 5.740 -6.956 -10.548 1.00 87.62 74 LEU A N 1
ATOM 583 C CA . LEU A 1 74 ? 6.801 -6.652 -11.518 1.00 87.62 74 LEU A CA 1
ATOM 584 C C . LEU A 1 74 ? 7.889 -7.729 -11.596 1.00 87.62 74 LEU A C 1
ATOM 586 O O . LEU A 1 74 ? 8.490 -7.903 -12.651 1.00 87.62 74 LEU A O 1
ATOM 590 N N . VAL A 1 75 ? 8.184 -8.399 -10.482 1.00 87.69 75 VAL A N 1
ATOM 591 C CA . VAL A 1 75 ? 9.301 -9.353 -10.361 1.00 87.69 75 VAL A CA 1
ATOM 592 C C . VAL A 1 75 ? 8.811 -10.803 -10.325 1.00 87.69 75 VAL A C 1
ATOM 594 O O . VAL A 1 75 ? 9.586 -11.710 -10.607 1.00 87.69 75 VAL A O 1
ATOM 597 N N . GLY A 1 76 ? 7.534 -11.047 -10.010 1.00 76.00 76 GLY A N 1
ATOM 598 C CA . GLY A 1 76 ? 6.945 -12.391 -9.997 1.00 76.00 76 GLY A CA 1
ATOM 599 C C . GLY A 1 76 ? 7.391 -13.275 -8.828 1.00 76.00 76 GLY A C 1
ATOM 600 O O . GLY A 1 76 ? 7.032 -14.447 -8.786 1.00 76.00 76 GLY A O 1
ATOM 601 N N . VAL A 1 77 ? 8.151 -12.732 -7.871 1.00 65.25 77 VAL A N 1
ATOM 602 C CA . VAL A 1 77 ? 8.620 -13.453 -6.682 1.00 65.25 77 VAL A CA 1
ATOM 603 C C . VAL A 1 77 ? 8.086 -12.744 -5.437 1.00 65.25 77 VAL A C 1
ATOM 605 O O . VAL A 1 77 ? 8.483 -11.600 -5.184 1.00 65.25 77 VAL A O 1
ATOM 608 N N . PRO A 1 78 ? 7.196 -13.369 -4.643 1.00 57.09 78 PRO A N 1
ATOM 609 C CA . PRO A 1 78 ? 6.897 -12.851 -3.319 1.00 57.09 78 PRO A CA 1
ATOM 610 C C . PRO A 1 78 ? 8.186 -12.915 -2.482 1.00 57.09 78 PRO A C 1
ATOM 612 O O . PRO A 1 78 ? 8.873 -13.941 -2.503 1.00 57.09 78 PRO A O 1
ATOM 615 N N . PRO A 1 79 ? 8.562 -11.845 -1.758 1.00 56.38 79 PRO A N 1
ATOM 616 C CA . PRO A 1 79 ? 9.690 -11.916 -0.838 1.00 56.38 79 PRO A CA 1
ATOM 617 C C . PRO A 1 79 ? 9.451 -13.072 0.142 1.00 56.38 79 PRO A C 1
ATOM 619 O O . PRO A 1 79 ? 8.351 -13.219 0.672 1.00 56.38 79 PRO A O 1
ATOM 622 N N . SER A 1 80 ? 10.467 -13.918 0.331 1.00 51.03 80 SER A N 1
ATOM 623 C CA . SER A 1 80 ? 10.418 -15.104 1.195 1.00 51.03 80 SER A CA 1
ATOM 624 C C . SER A 1 80 ? 9.705 -14.810 2.526 1.00 51.03 80 SER A C 1
ATOM 626 O O . SER A 1 80 ? 9.997 -13.774 3.131 1.00 51.03 80 SER A O 1
ATOM 628 N N . PRO A 1 81 ? 8.846 -15.706 3.047 1.00 51.69 81 PRO A N 1
ATOM 629 C CA . PRO A 1 81 ? 8.027 -15.451 4.241 1.00 51.69 81 PRO A CA 1
ATOM 630 C C . PRO A 1 81 ? 8.829 -15.073 5.504 1.00 51.69 81 PRO A C 1
ATOM 632 O O . PRO A 1 81 ? 8.272 -14.493 6.434 1.00 51.69 81 PRO A O 1
ATOM 635 N N . ALA A 1 82 ? 10.144 -15.313 5.517 1.00 49.09 82 ALA A N 1
ATOM 636 C CA . ALA A 1 82 ? 11.055 -14.911 6.588 1.00 49.09 82 ALA A CA 1
ATOM 637 C C . ALA A 1 82 ? 11.261 -13.385 6.728 1.00 49.09 82 ALA A C 1
ATOM 639 O O . ALA A 1 82 ? 11.610 -12.927 7.812 1.00 49.09 82 ALA A O 1
ATOM 640 N N . SER A 1 83 ? 11.034 -12.578 5.681 1.00 48.53 83 SER A N 1
ATOM 641 C CA . SER A 1 83 ? 11.170 -11.109 5.753 1.00 48.53 83 SER A CA 1
ATOM 642 C C . SER A 1 83 ? 9.842 -10.372 5.962 1.00 48.53 83 SER A C 1
ATOM 644 O O . SER A 1 83 ? 9.842 -9.168 6.210 1.00 48.53 83 SER A O 1
ATOM 646 N N . LEU A 1 84 ? 8.710 -11.087 5.947 1.00 51.34 84 LEU A N 1
ATOM 647 C CA . LEU A 1 84 ? 7.373 -10.526 6.182 1.00 51.34 84 LEU A CA 1
ATOM 648 C C . LEU A 1 84 ? 6.776 -10.857 7.557 1.00 51.34 84 LEU A C 1
ATOM 650 O O . LEU A 1 84 ? 5.761 -10.270 7.933 1.00 51.34 84 LEU A O 1
ATOM 654 N N . SER A 1 85 ? 7.393 -11.745 8.341 1.00 48.16 85 SER A N 1
ATOM 655 C CA . SER A 1 85 ? 6.800 -12.235 9.595 1.00 48.16 85 SER A CA 1
ATOM 656 C C . SER A 1 85 ? 6.811 -11.231 10.754 1.00 48.16 85 SER A C 1
ATOM 658 O O . SER A 1 85 ? 6.128 -11.441 11.753 1.00 48.16 85 SER A O 1
ATOM 660 N N . ASN A 1 86 ? 7.543 -10.116 10.664 1.00 44.53 86 ASN A N 1
ATOM 661 C CA . ASN A 1 86 ? 7.828 -9.312 11.860 1.00 44.53 86 ASN A CA 1
ATOM 662 C C . ASN A 1 86 ? 6.991 -8.037 12.040 1.00 44.53 86 ASN A C 1
ATOM 664 O O . ASN A 1 86 ? 7.252 -7.290 12.985 1.00 44.53 86 ASN A O 1
ATOM 668 N N . SER A 1 87 ? 5.963 -7.778 11.218 1.00 49.09 87 SER A N 1
ATOM 669 C CA . SER A 1 87 ? 5.082 -6.614 11.454 1.00 49.09 87 SER A CA 1
ATOM 670 C C . SER A 1 87 ? 3.584 -6.899 11.548 1.00 49.09 87 SER A C 1
ATOM 672 O O . SER A 1 87 ? 2.865 -6.012 11.994 1.00 49.09 87 SER A O 1
ATOM 674 N N . THR A 1 88 ? 3.103 -8.102 11.227 1.00 47.00 88 THR A N 1
ATOM 675 C CA . THR A 1 88 ? 1.690 -8.481 11.443 1.00 47.00 88 THR A CA 1
ATOM 676 C C . THR A 1 88 ? 1.463 -9.289 12.721 1.00 47.00 88 THR A C 1
ATOM 678 O O . THR A 1 88 ? 0.315 -9.455 13.126 1.00 47.00 88 THR A O 1
ATOM 681 N N . GLN A 1 89 ? 2.526 -9.759 13.390 1.00 49.03 89 GLN A N 1
ATOM 682 C CA . GLN A 1 89 ? 2.403 -10.636 14.561 1.00 49.03 89 GLN A CA 1
ATOM 683 C C . GLN A 1 89 ? 2.725 -9.972 15.907 1.00 49.03 89 GLN A C 1
ATOM 685 O O . GLN A 1 89 ? 2.368 -10.515 16.956 1.00 49.03 89 GLN A O 1
ATOM 690 N N . ARG A 1 90 ? 3.367 -8.796 15.946 1.00 43.47 90 ARG A N 1
ATOM 691 C CA . ARG A 1 90 ? 3.746 -8.194 17.234 1.00 43.47 90 ARG A CA 1
ATOM 692 C C . ARG A 1 90 ? 2.571 -7.421 17.847 1.00 43.47 90 ARG A C 1
ATOM 694 O O . ARG A 1 90 ? 2.492 -6.206 17.735 1.00 43.47 90 ARG A O 1
ATOM 701 N N . ARG A 1 91 ? 1.729 -8.195 18.545 1.00 48.09 91 ARG A N 1
ATOM 702 C CA . ARG A 1 91 ? 0.535 -7.838 19.337 1.00 48.09 91 ARG A CA 1
ATOM 703 C C . ARG A 1 91 ? -0.797 -7.791 18.585 1.00 48.09 91 ARG A C 1
ATOM 705 O O . ARG A 1 91 ? -1.586 -6.894 18.841 1.00 48.09 91 ARG A O 1
ATOM 712 N N . ARG A 1 92 ? -1.115 -8.820 17.790 1.00 47.38 92 ARG A N 1
ATOM 713 C CA . ARG A 1 92 ? -2.539 -9.166 17.676 1.00 47.38 92 ARG A CA 1
ATOM 714 C C . ARG A 1 92 ? -2.999 -9.626 19.052 1.00 47.38 92 ARG A C 1
ATOM 716 O O . ARG A 1 92 ? -2.487 -10.635 19.549 1.00 47.38 92 ARG A O 1
ATOM 723 N N . SER A 1 93 ? -3.879 -8.863 19.697 1.00 47.59 93 SER A N 1
ATOM 724 C CA . SER A 1 93 ? -4.514 -9.325 20.934 1.00 47.59 93 SER A CA 1
ATOM 725 C C . SER A 1 93 ? -5.258 -10.639 20.651 1.00 47.59 93 SER A C 1
ATOM 727 O O . SER A 1 93 ? -5.536 -10.966 19.494 1.00 47.59 93 SER A O 1
ATOM 729 N N . ILE A 1 94 ? -5.567 -11.428 21.682 1.00 50.97 94 ILE A N 1
ATOM 730 C CA . ILE A 1 94 ? -6.310 -12.694 21.523 1.00 50.97 94 ILE A CA 1
ATOM 731 C C . ILE A 1 94 ? -7.591 -12.475 20.692 1.00 50.97 94 ILE A C 1
ATOM 733 O O . ILE A 1 94 ? -7.910 -13.292 19.829 1.00 50.97 94 ILE A O 1
ATOM 737 N N . LEU A 1 95 ? -8.234 -11.313 20.853 1.00 53.38 95 LEU A N 1
ATOM 738 C CA . LEU A 1 95 ? -9.421 -10.916 20.101 1.00 53.38 95 LEU A CA 1
ATOM 739 C C . LEU A 1 95 ? -9.121 -10.558 18.635 1.00 53.38 95 LEU A C 1
ATOM 741 O O . LEU A 1 95 ? -9.895 -10.878 17.744 1.00 53.38 95 LEU A O 1
ATOM 745 N N . GLU A 1 96 ? -7.969 -9.952 18.356 1.00 53.62 96 GLU A N 1
ATOM 746 C CA . GLU A 1 96 ? -7.538 -9.591 16.999 1.00 53.62 96 GLU A CA 1
ATOM 747 C C . GLU A 1 96 ? -7.133 -10.825 16.173 1.00 53.62 96 GLU A C 1
ATOM 749 O O . GLU A 1 96 ? -7.307 -10.854 14.955 1.00 53.62 96 GLU A O 1
ATOM 754 N N . LYS A 1 97 ? -6.661 -11.893 16.836 1.00 54.66 97 LYS A N 1
ATOM 755 C CA . LYS A 1 97 ? -6.520 -13.213 16.203 1.00 54.66 97 LYS A CA 1
ATOM 756 C C . LYS A 1 97 ? -7.882 -13.802 15.832 1.00 54.66 97 LYS A C 1
ATOM 758 O O . LYS A 1 97 ? -8.042 -14.222 14.689 1.00 54.66 97 LYS A O 1
ATOM 763 N N . GLN A 1 98 ? -8.858 -13.784 16.741 1.00 58.41 98 GLN A N 1
ATOM 764 C CA . GLN A 1 98 ? -10.219 -14.261 16.453 1.00 58.41 98 GLN A CA 1
ATOM 765 C C . GLN A 1 98 ? -10.881 -13.458 15.323 1.00 58.41 98 GLN A C 1
ATOM 767 O O . GLN A 1 98 ? -11.455 -14.044 14.412 1.00 58.41 98 GLN A O 1
ATOM 772 N N . ALA A 1 99 ? -10.709 -12.135 15.316 1.00 56.00 99 ALA A N 1
ATOM 773 C CA . ALA A 1 99 ? -11.188 -11.264 14.248 1.00 56.00 99 ALA A CA 1
ATOM 774 C C . ALA A 1 99 ? -10.515 -11.548 12.896 1.00 56.00 99 ALA A C 1
ATOM 776 O O . ALA A 1 99 ? -11.191 -11.522 11.875 1.00 56.00 99 ALA A O 1
ATOM 777 N N . SER A 1 100 ? -9.210 -11.855 12.869 1.00 56.44 100 SER A N 1
ATOM 778 C CA . SER A 1 100 ? -8.529 -12.228 11.619 1.00 56.44 100 SER A CA 1
ATOM 779 C C . SER A 1 100 ? -9.022 -13.554 11.041 1.00 56.44 100 SER A C 1
ATOM 781 O O . SER A 1 100 ? -9.175 -13.652 9.833 1.00 56.44 100 SER A O 1
ATOM 783 N N . VAL A 1 101 ? -9.341 -14.530 11.896 1.00 58.84 101 VAL A N 1
ATOM 784 C CA . VAL A 1 101 ? -9.936 -15.804 11.464 1.00 58.84 101 VAL A CA 1
ATOM 785 C C . VAL A 1 101 ? -11.371 -15.590 10.974 1.00 58.84 101 VAL A C 1
ATOM 787 O O . VAL A 1 101 ? -11.772 -16.178 9.978 1.00 58.84 101 VAL A O 1
ATOM 790 N N . ALA A 1 102 ? -12.131 -14.694 11.611 1.00 60.72 102 ALA A N 1
ATOM 791 C CA . ALA A 1 102 ? -13.454 -14.311 11.125 1.00 60.72 102 ALA A CA 1
ATOM 792 C C . ALA A 1 102 ? -13.389 -13.543 9.788 1.00 60.72 102 ALA A C 1
ATOM 794 O O . ALA A 1 102 ? -14.242 -13.736 8.928 1.00 60.72 102 ALA A O 1
ATOM 795 N N . ALA A 1 103 ? -12.362 -12.710 9.577 1.00 61.41 103 ALA A N 1
ATOM 796 C CA . ALA A 1 103 ? -12.182 -11.911 8.362 1.00 61.41 103 ALA A CA 1
ATOM 797 C C . ALA A 1 103 ? -11.999 -12.743 7.088 1.00 61.41 103 ALA A C 1
ATOM 799 O O .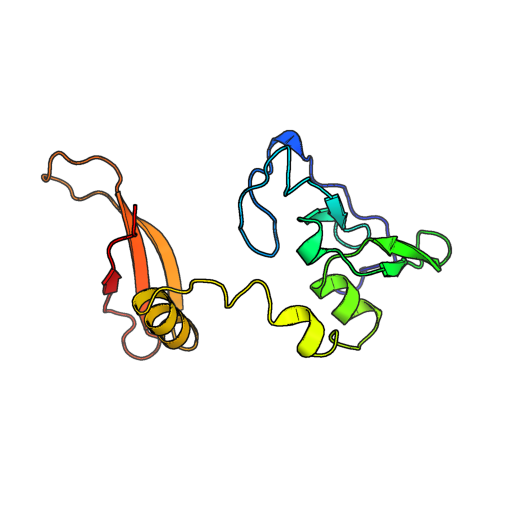 ALA A 1 103 ? -12.376 -12.280 6.016 1.00 61.41 103 ALA A O 1
ATOM 800 N N . GLU A 1 104 ? -11.415 -13.939 7.196 1.00 63.56 104 GLU A N 1
ATOM 801 C CA . GLU A 1 104 ? -11.134 -14.798 6.040 1.00 63.56 104 GLU A CA 1
ATOM 802 C C . GLU A 1 104 ? -12.420 -15.320 5.369 1.00 63.56 104 GLU A C 1
ATOM 804 O O . GLU A 1 104 ? -12.396 -15.577 4.170 1.00 63.56 104 GLU A O 1
ATOM 809 N N . ASN A 1 105 ? -13.550 -15.339 6.095 1.00 70.19 105 ASN A N 1
ATOM 810 C CA . ASN A 1 105 ? -14.873 -15.777 5.626 1.00 70.19 105 ASN A CA 1
ATOM 811 C C . ASN A 1 105 ? -15.965 -14.740 5.973 1.00 70.19 105 ASN A C 1
ATOM 813 O O . ASN A 1 105 ? -16.996 -15.050 6.566 1.00 70.19 105 ASN A O 1
ATOM 817 N N . SER A 1 106 ? -15.712 -13.459 5.697 1.00 74.94 106 SER A N 1
ATOM 818 C CA . SER A 1 106 ? -16.660 -12.377 5.998 1.00 74.94 106 SER A CA 1
ATOM 819 C C . SER A 1 106 ? -16.908 -11.479 4.794 1.00 74.94 106 SER A C 1
ATOM 821 O O . SER A 1 106 ? -15.978 -11.089 4.092 1.00 74.94 106 SER A O 1
ATOM 823 N N . VAL A 1 107 ? -18.164 -11.065 4.613 1.00 83.00 107 VAL A N 1
ATOM 824 C CA . VAL A 1 107 ? -18.556 -10.023 3.647 1.00 83.00 107 VAL A CA 1
ATOM 825 C C . VAL A 1 107 ? -18.002 -8.662 4.074 1.00 83.00 107 VAL A C 1
ATOM 827 O O . VAL A 1 107 ? -17.621 -7.838 3.242 1.00 83.00 107 VAL A O 1
ATOM 830 N N . LEU A 1 108 ? -17.938 -8.422 5.385 1.00 79.69 108 LEU A N 1
ATOM 831 C CA . LEU A 1 108 ? -17.395 -7.204 5.974 1.00 79.69 108 LEU A CA 1
ATOM 832 C C . LEU A 1 108 ? -16.653 -7.549 7.263 1.00 79.69 108 LEU A C 1
ATOM 834 O O . LEU A 1 108 ? -17.225 -8.172 8.149 1.00 79.69 108 LEU A O 1
ATOM 838 N N . CYS A 1 109 ? -15.395 -7.126 7.381 1.00 82.75 109 CYS A N 1
ATOM 839 C CA . CYS A 1 109 ? -14.602 -7.284 8.599 1.00 82.75 109 CYS A CA 1
ATOM 840 C C . CYS A 1 109 ? -13.652 -6.089 8.755 1.00 82.75 109 CYS A C 1
ATOM 842 O O . CYS A 1 109 ? -12.588 -6.041 8.135 1.00 82.75 109 CYS A O 1
ATOM 844 N N . SER A 1 110 ? -14.080 -5.059 9.488 1.00 76.12 110 SER A N 1
ATOM 845 C CA . SER A 1 110 ? -13.318 -3.809 9.619 1.00 76.12 110 SER A CA 1
ATOM 846 C C . SER A 1 110 ? -13.758 -2.976 10.824 1.00 76.12 110 SER A C 1
ATOM 848 O O . SER A 1 110 ? -14.800 -3.216 11.435 1.00 76.12 110 SER A O 1
ATOM 850 N N . PHE A 1 111 ? -12.984 -1.937 11.144 1.00 84.62 111 PHE A N 1
ATOM 851 C CA . PHE A 1 111 ? -13.415 -0.894 12.067 1.00 84.62 111 PHE A CA 1
ATOM 852 C C . PHE A 1 111 ? -14.421 0.039 11.392 1.00 84.62 111 PHE A C 1
ATOM 854 O O . PHE A 1 111 ? -14.101 0.667 10.382 1.00 84.62 111 PHE A O 1
ATOM 861 N N . LEU A 1 112 ? -15.587 0.213 12.011 1.00 83.75 112 LEU A N 1
ATOM 862 C CA . LEU A 1 112 ? -16.570 1.225 11.625 1.00 83.75 112 LEU A CA 1
ATOM 863 C C . LEU A 1 112 ? -16.915 2.109 12.824 1.00 83.75 112 LEU A C 1
ATOM 865 O O . LEU A 1 112 ? -16.666 1.761 13.982 1.00 83.75 112 LEU A O 1
ATOM 869 N N . HIS A 1 113 ? -17.492 3.270 12.530 1.00 85.94 113 HIS A N 1
ATOM 870 C CA . HIS A 1 113 ? -18.094 4.125 13.543 1.00 85.94 113 HIS A CA 1
ATOM 871 C C . HIS A 1 113 ? -19.595 3.863 13.569 1.00 85.94 113 HIS A C 1
ATOM 873 O O . HIS A 1 113 ? -20.235 3.863 12.519 1.00 85.94 113 HIS A O 1
ATOM 879 N N . HIS A 1 114 ? -20.154 3.663 14.757 1.00 84.81 114 HIS A N 1
ATOM 880 C CA . HIS A 1 114 ? -21.593 3.581 14.955 1.00 84.81 114 HIS A CA 1
ATOM 881 C C . HIS A 1 114 ? -22.060 4.649 15.931 1.00 84.81 114 HIS A C 1
ATOM 883 O O . HIS A 1 114 ? -21.304 5.137 16.772 1.00 84.81 114 HIS A O 1
ATOM 889 N N . MET A 1 115 ? -23.331 5.000 15.816 1.00 84.81 115 MET A N 1
ATOM 890 C CA . MET A 1 115 ? -24.018 5.865 16.756 1.00 84.81 115 MET A CA 1
ATOM 891 C C . MET A 1 115 ? -25.319 5.183 17.141 1.00 84.81 115 MET A C 1
ATOM 893 O O . MET A 1 115 ? -26.094 4.790 16.271 1.00 84.81 115 MET A O 1
ATOM 897 N N . GLU A 1 116 ? -25.560 5.062 18.440 1.00 80.25 116 GLU A N 1
ATOM 898 C CA . GLU A 1 116 ? -26.822 4.547 18.950 1.00 80.25 116 GLU A CA 1
ATOM 899 C C . GLU A 1 116 ? -27.740 5.719 19.295 1.00 80.25 116 GLU A C 1
ATOM 901 O O . GLU A 1 116 ? -27.431 6.563 20.143 1.00 80.25 116 GLU A O 1
ATOM 906 N N . LYS A 1 117 ? -28.875 5.800 18.599 1.00 76.19 117 LYS A N 1
ATOM 907 C CA . LYS A 1 117 ? -29.842 6.879 18.786 1.00 76.19 117 LYS A CA 1
ATOM 908 C C . LYS A 1 117 ? -30.519 6.710 20.150 1.00 76.19 117 LYS A C 1
ATOM 910 O O . LYS A 1 117 ? -31.365 5.842 20.310 1.00 76.19 117 LYS A O 1
ATOM 915 N N . GLY A 1 118 ? -30.149 7.552 21.115 1.00 71.94 118 GLY A N 1
ATOM 916 C CA . GLY A 1 118 ? -30.739 7.569 22.462 1.00 71.94 118 GLY A CA 1
ATOM 917 C C . GLY A 1 118 ? -29.766 7.275 23.607 1.00 71.94 118 GLY A C 1
ATOM 918 O O . GLY A 1 118 ? -30.118 7.523 24.754 1.00 71.94 118 GLY A O 1
ATOM 919 N N . SER A 1 119 ? -28.532 6.835 23.332 1.00 67.19 119 SER A N 1
ATOM 920 C CA . SER A 1 119 ? -27.542 6.543 24.386 1.00 67.19 119 SER A CA 1
ATOM 921 C C . SER A 1 119 ? -26.787 7.780 24.902 1.00 67.19 119 SER A C 1
ATOM 923 O O . SER A 1 119 ? -25.973 7.676 25.819 1.00 67.19 119 SER A O 1
ATOM 925 N N . GLY A 1 120 ? -27.000 8.952 24.287 1.00 71.88 120 GLY A N 1
ATOM 926 C CA . GLY A 1 120 ? -26.279 10.198 24.590 1.00 71.88 120 GLY A CA 1
ATOM 927 C C . GLY A 1 120 ? -24.785 10.174 24.233 1.00 71.88 120 GLY A C 1
ATOM 928 O O . GLY A 1 120 ? -24.115 11.201 24.337 1.00 71.88 120 GLY A O 1
ATOM 929 N N . ARG A 1 121 ? -24.247 9.029 23.791 1.00 69.44 121 ARG A N 1
ATOM 930 C CA . ARG A 1 121 ? -22.856 8.877 23.359 1.00 69.44 121 ARG A CA 1
ATOM 931 C C . ARG A 1 121 ? -22.742 9.222 21.873 1.00 69.44 121 ARG A C 1
ATOM 933 O O . ARG A 1 121 ? -23.547 8.778 21.058 1.00 69.44 121 ARG A O 1
ATOM 940 N N . GLY A 1 122 ? -21.739 10.030 21.523 1.00 79.62 122 GLY A N 1
ATOM 941 C CA . GLY A 1 122 ? -21.411 10.351 20.129 1.00 79.62 122 GLY A CA 1
ATOM 942 C C . GLY A 1 122 ? -20.901 9.129 19.354 1.00 79.62 122 GLY A C 1
ATOM 943 O O . GLY A 1 122 ? -20.892 8.018 19.874 1.00 79.62 122 GLY A O 1
ATOM 944 N N . TRP A 1 123 ? -20.432 9.328 18.122 1.00 84.31 123 TRP A N 1
ATOM 945 C CA . TRP A 1 123 ? -19.870 8.256 17.289 1.00 84.31 123 TRP A CA 1
ATOM 946 C C . TRP A 1 123 ? -18.811 7.427 18.034 1.00 84.31 123 TRP A C 1
ATOM 948 O O . TRP A 1 123 ? -17.791 7.963 18.465 1.00 84.31 123 TRP A O 1
ATOM 958 N N . GLN A 1 124 ? -19.049 6.123 18.171 1.00 81.44 124 GLN A N 1
ATOM 959 C CA . GLN A 1 124 ? -18.136 5.170 18.799 1.00 81.44 124 GLN A CA 1
ATOM 960 C C . GLN A 1 124 ? -17.498 4.284 17.732 1.00 81.44 124 GLN A C 1
ATOM 962 O O . GLN A 1 124 ? -18.175 3.797 16.825 1.00 81.44 124 GLN A O 1
ATOM 967 N N . LYS A 1 125 ? -16.188 4.057 17.841 1.00 82.69 125 LYS A N 1
ATOM 968 C CA . LYS A 1 125 ? -15.463 3.136 16.963 1.00 82.69 125 LYS A CA 1
ATOM 969 C C . LYS A 1 125 ? -15.548 1.718 17.525 1.00 82.69 125 LYS A C 1
ATOM 971 O O . LYS A 1 125 ? -15.198 1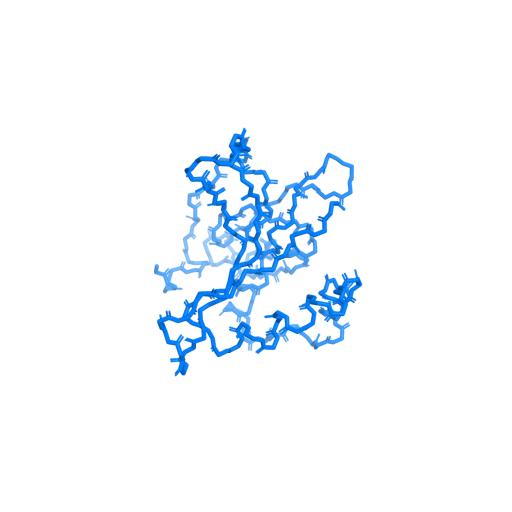.493 18.680 1.00 82.69 125 LYS A O 1
ATOM 976 N N . ALA A 1 126 ? -15.960 0.763 16.702 1.00 83.69 126 ALA A N 1
ATOM 977 C CA . ALA A 1 126 ? -15.982 -0.656 17.049 1.00 83.69 126 ALA A CA 1
ATOM 978 C C . ALA A 1 126 ? -15.532 -1.506 15.855 1.00 83.69 126 ALA A C 1
ATOM 980 O O . ALA A 1 126 ? -15.480 -1.019 14.722 1.00 83.69 126 ALA A O 1
ATOM 981 N N . TRP A 1 127 ? -15.158 -2.757 16.112 1.00 82.38 127 TRP A N 1
ATOM 982 C CA . TRP A 1 127 ? -14.860 -3.725 15.059 1.00 82.38 127 TRP A CA 1
ATOM 983 C C . TRP A 1 127 ? -16.134 -4.475 14.682 1.00 82.38 127 TRP A C 1
ATOM 985 O O . TRP A 1 127 ? -16.822 -4.999 15.557 1.00 82.38 127 TRP A O 1
ATOM 995 N N . PHE A 1 128 ? -16.440 -4.514 13.391 1.00 84.81 128 PHE A N 1
ATOM 996 C CA . PHE A 1 128 ? -17.662 -5.091 12.851 1.00 84.81 128 PHE A CA 1
ATOM 997 C C . PHE A 1 128 ? -17.347 -6.279 11.966 1.00 84.81 128 PHE A C 1
ATOM 999 O O . PHE A 1 128 ? -16.433 -6.202 11.141 1.00 84.81 128 PHE A O 1
ATOM 1006 N N . VAL A 1 129 ? -18.128 -7.345 12.126 1.00 85.75 129 VAL A N 1
ATOM 1007 C CA . VAL A 1 129 ? -18.011 -8.56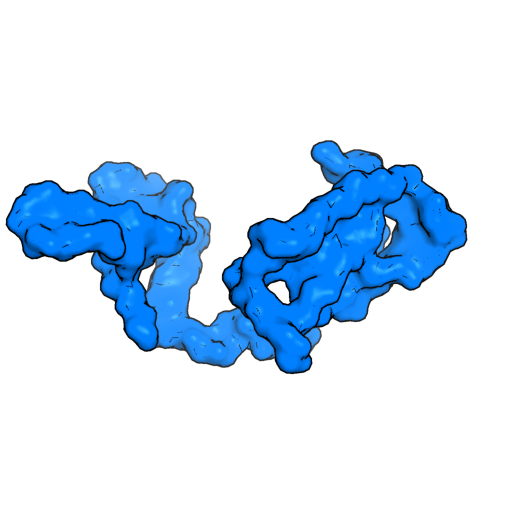4 11.326 1.00 85.75 129 VAL A CA 1
ATOM 1008 C C . VAL A 1 129 ? -19.385 -8.989 10.823 1.00 85.75 129 VAL A C 1
ATOM 1010 O O . VAL A 1 129 ? -20.315 -9.132 11.617 1.00 85.75 129 VAL A O 1
ATOM 1013 N N . ILE A 1 130 ? -19.488 -9.194 9.512 1.00 84.50 130 ILE A N 1
ATOM 1014 C CA . ILE A 1 130 ? -20.622 -9.821 8.830 1.00 84.50 130 ILE A CA 1
ATOM 1015 C C . ILE A 1 130 ? -20.086 -11.101 8.180 1.00 84.50 130 ILE A C 1
ATOM 1017 O O . ILE A 1 130 ? -19.409 -10.995 7.149 1.00 84.50 130 ILE A O 1
ATOM 1021 N N . PRO A 1 131 ? -20.330 -12.283 8.770 1.00 81.12 131 PRO A N 1
ATOM 1022 C CA . PRO A 1 131 ? -19.895 -13.551 8.195 1.00 81.12 131 PRO A CA 1
ATOM 1023 C C . PRO A 1 131 ? -20.546 -13.806 6.833 1.00 81.12 131 PRO A C 1
ATOM 1025 O O . PRO A 1 131 ? -21.673 -13.384 6.579 1.00 81.12 131 PRO A O 1
ATOM 1028 N N . ASP A 1 132 ? -19.851 -14.529 5.963 1.00 78.50 132 ASP A N 1
ATOM 1029 C CA . ASP A 1 132 ? -20.377 -14.972 4.666 1.00 78.50 132 ASP A CA 1
ATOM 1030 C C . ASP A 1 132 ? -21.553 -15.955 4.795 1.00 78.50 132 ASP A C 1
ATOM 1032 O O . ASP A 1 132 ? -22.517 -15.877 4.035 1.00 78.50 132 ASP A O 1
ATOM 1036 N N . ASN A 1 133 ? -21.495 -16.832 5.794 1.00 78.31 133 ASN A N 1
ATOM 1037 C CA . ASN A 1 133 ? -22.492 -17.858 6.075 1.00 78.31 133 ASN A CA 1
ATOM 1038 C C . ASN A 1 133 ? -23.712 -17.318 6.845 1.00 78.31 133 ASN A C 1
ATOM 1040 O O . ASN A 1 133 ? -24.759 -17.958 6.883 1.00 78.31 133 ASN A O 1
ATOM 1044 N N . GLU A 1 134 ? -23.593 -16.130 7.449 1.00 76.31 134 GLU A N 1
ATOM 1045 C CA . GLU A 1 134 ? -24.656 -15.478 8.225 1.00 76.31 134 GLU A CA 1
ATOM 1046 C C . GLU A 1 134 ? -24.743 -13.972 7.897 1.00 76.31 134 GLU A C 1
ATOM 1048 O O . GLU A 1 134 ? -24.539 -13.123 8.769 1.00 76.31 134 GLU A O 1
ATOM 1053 N N . PRO A 1 135 ? -25.081 -13.590 6.648 1.00 70.25 135 PRO A N 1
ATOM 1054 C CA . PRO A 1 135 ? -24.983 -12.201 6.185 1.00 70.25 135 PRO A CA 1
ATOM 1055 C C . PRO A 1 135 ? -25.986 -11.236 6.844 1.00 70.25 135 PRO A C 1
ATOM 1057 O O . PRO A 1 135 ? -25.918 -10.028 6.626 1.00 70.25 135 PRO A O 1
ATOM 1060 N N . LEU A 1 136 ? -26.930 -11.752 7.639 1.00 78.31 136 LEU A N 1
ATOM 1061 C CA . LEU A 1 136 ? -27.920 -10.966 8.381 1.00 78.31 136 LEU A CA 1
ATOM 1062 C C . LEU A 1 136 ? -27.501 -10.679 9.830 1.00 78.31 136 LEU A C 1
ATOM 1064 O O . LEU A 1 136 ? -28.214 -9.964 10.534 1.00 78.31 136 LEU A O 1
ATOM 1068 N N . VAL A 1 137 ? -26.365 -11.217 10.283 1.00 80.88 137 VAL A N 1
ATOM 1069 C CA . VAL A 1 137 ? -25.873 -11.032 11.649 1.00 80.88 137 VAL A CA 1
ATOM 1070 C C . VAL A 1 137 ? -24.663 -10.104 11.638 1.00 80.88 137 VAL A C 1
ATOM 1072 O O . VAL A 1 137 ? -23.665 -10.348 10.963 1.00 80.88 137 VAL A O 1
ATOM 1075 N N . LEU A 1 138 ? -24.758 -9.022 12.413 1.00 80.94 138 LEU A N 1
ATOM 1076 C CA . LEU A 1 138 ? -23.676 -8.066 12.615 1.00 80.94 138 LEU A CA 1
ATOM 1077 C C . LEU A 1 138 ? -23.068 -8.268 14.002 1.00 80.94 138 LEU A C 1
ATOM 1079 O O . LEU A 1 138 ? -23.674 -7.905 15.011 1.00 80.94 138 LEU A O 1
ATOM 1083 N N . TYR A 1 139 ? -21.850 -8.796 14.057 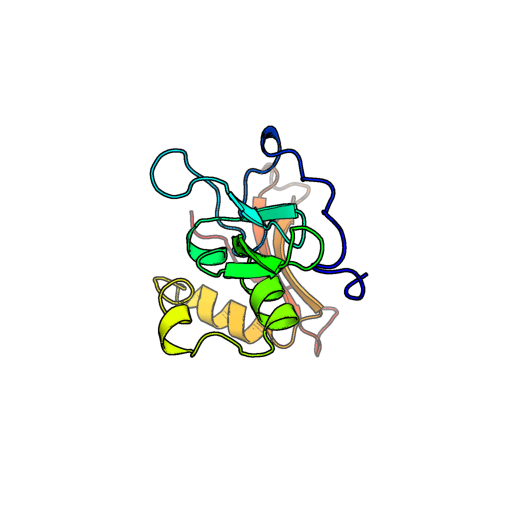1.00 80.12 139 TYR A N 1
ATOM 1084 C CA . TYR A 1 139 ? -21.099 -8.900 15.304 1.00 80.12 139 TYR A CA 1
ATOM 1085 C C . TYR A 1 139 ? -20.333 -7.608 15.566 1.00 80.12 139 TYR A C 1
ATOM 1087 O O . TYR A 1 139 ? -19.637 -7.097 14.685 1.00 80.12 139 TYR A O 1
ATOM 1095 N N . ILE A 1 140 ? -20.447 -7.094 16.791 1.00 83.00 140 ILE A N 1
ATOM 1096 C CA . ILE A 1 140 ? -19.789 -5.863 17.234 1.00 83.00 140 ILE A CA 1
ATOM 1097 C C . ILE A 1 140 ? -18.828 -6.207 18.366 1.00 83.00 140 ILE A C 1
ATOM 1099 O O . ILE A 1 140 ? -19.240 -6.694 19.418 1.00 83.00 140 ILE A O 1
ATOM 1103 N N . TYR A 1 141 ? -17.549 -5.910 18.168 1.00 79.12 141 TYR A N 1
ATOM 1104 C CA . TYR A 1 141 ? -16.512 -6.079 19.179 1.00 79.12 141 TYR A CA 1
ATOM 1105 C C . TYR A 1 141 ? -15.987 -4.709 19.612 1.00 79.12 141 TYR A C 1
ATOM 1107 O O . TYR A 1 141 ? -15.700 -3.840 18.782 1.00 79.12 141 TYR A O 1
ATOM 1115 N N . GLY A 1 142 ? -15.853 -4.508 20.925 1.00 69.31 142 GLY A N 1
ATOM 1116 C CA . GLY A 1 142 ? -15.283 -3.281 21.480 1.00 69.31 142 GLY A CA 1
ATOM 1117 C C . GLY A 1 142 ? -13.840 -3.075 21.010 1.00 69.31 142 GLY A C 1
ATOM 1118 O O . GLY A 1 142 ? -13.035 -4.006 21.037 1.00 69.31 142 GLY A O 1
ATOM 1119 N N . ALA A 1 143 ? -13.506 -1.859 20.574 1.00 55.31 143 ALA A N 1
ATOM 1120 C CA . ALA A 1 143 ? -12.129 -1.501 20.246 1.00 55.31 143 ALA A CA 1
ATOM 1121 C C . ALA A 1 143 ? -11.319 -1.298 21.546 1.00 55.31 143 ALA A C 1
ATOM 1123 O O . ALA A 1 143 ? -11.803 -0.597 22.439 1.00 55.31 143 ALA A O 1
ATOM 1124 N N . PRO A 1 144 ? -10.106 -1.869 21.684 1.00 54.25 144 PRO A N 1
ATOM 1125 C CA . PRO A 1 144 ? -9.213 -1.508 22.783 1.00 54.25 144 PRO A CA 1
ATOM 1126 C C . PRO A 1 144 ? -8.840 -0.021 22.681 1.00 54.25 144 PRO A C 1
ATOM 1128 O O . PRO A 1 144 ? -8.627 0.469 21.568 1.00 54.25 144 PRO A O 1
ATOM 1131 N N . GLN A 1 145 ? -8.784 0.671 23.825 1.00 45.25 145 GLN A N 1
ATOM 1132 C CA . GLN A 1 145 ? -8.287 2.051 23.923 1.00 45.25 145 GLN A CA 1
ATOM 1133 C C . GLN A 1 145 ? -6.782 2.126 23.651 1.00 45.25 145 GLN A C 1
ATOM 1135 O O . GLN A 1 145 ? -6.057 1.210 24.108 1.00 45.25 145 GLN A O 1
#

Secondary structure (DSSP, 8-state):
-GGGTTTSPPPPPPGGG--B-TTT-PBPBTTTB--EE-TTT--EE-SGGG-EEEEEGGGTTEEEEE-HHHHHHHHS----GGGTTTSSSTT--HHHHHHHHHHTTEEEEEEEEE--TTSS---EEEEEEEESS-TT--EEEEPP-

Sequence (145 aa):
NCTELGKRAPTPIREKEVTLCMKCQEPFNSITKRRHHCKACGHVVCGKCSEFRARLLYDNNRANRVCIDCYTTLVGVPPSPASLSNSTQRRRSILEKQASVAAENSVLCSFLHHMEKGSGRGWQKAWFVIPDNEPLVLYIYGAPQ

Organism: Cirrhinus mrigala (NCBI:txid683832)

Radius of gyration: 18.81 Å; chains: 1; bounding box: 47×34×43 Å

InterPro domains:
  IPR000306 FYVE zinc finger [PF01363] (14-74)
  IPR000306 FYVE zinc finger [SM00064] (7-76)
  IPR011011 Zinc finger, FYVE/PHD-type [SSF57903] (12-85)
  IPR011993 PH-like domain superfamily [G3DSA:2.30.29.30] (106-145)
  IPR013083 Zinc finger, RING/FYVE/PHD-type [G3DSA:3.30.40.10] (12-78)
  IPR017455 Zinc finger, FYVE-related [PS50178] (15-75)
  IPR051092 FYVE, RhoGEF and PH domain-containing [PTHR12673] (3-145)